Protein AF-A0A5J5R756-F1 (afdb_monomer_lite)

pLDDT: mean 70.23, std 14.63, range [37.06, 88.75]

InterPro domains:
  IPR011009 Protein kinase-like domain superfamily [SSF56112] (9-87)
  IPR047173 STE20-related kinase adapter protein alpha/beta-like [PTHR48014] (1-73)

Structure (mmCIF, N/CA/C/O backbone):
data_AF-A0A5J5R756-F1
#
_entry.id   AF-A0A5J5R756-F1
#
loop_
_atom_site.group_PDB
_atom_site.id
_atom_site.type_symbol
_atom_site.label_atom_id
_atom_site.label_alt_id
_atom_site.label_comp_id
_atom_site.label_asym_id
_atom_site.label_entity_id
_atom_site.label_seq_id
_atom_site.pdbx_PDB_ins_code
_atom_site.Cartn_x
_atom_site.Cartn_y
_atom_site.Cartn_z
_atom_site.occupancy
_atom_site.B_iso_or_equiv
_atom_site.auth_seq_id
_atom_site.auth_comp_id
_atom_site.auth_asym_id
_atom_site.auth_atom_id
_atom_site.pdbx_PDB_model_num
ATOM 1 N N . MET A 1 1 ? -15.795 -7.595 28.892 1.00 37.06 1 MET A N 1
ATOM 2 C CA . MET A 1 1 ? -15.750 -6.153 28.564 1.00 37.06 1 MET A CA 1
ATOM 3 C C . MET A 1 1 ? -14.310 -5.778 28.197 1.00 37.06 1 MET A C 1
ATOM 5 O O . MET A 1 1 ? -13.526 -5.530 29.096 1.00 37.06 1 MET A O 1
ATOM 9 N N . THR A 1 2 ? -13.913 -5.782 26.918 1.00 47.41 2 THR A N 1
ATOM 10 C CA . THR A 1 2 ? -12.568 -5.323 26.475 1.00 47.41 2 THR A CA 1
ATOM 11 C C . THR A 1 2 ? -12.695 -4.130 25.519 1.00 47.41 2 THR A C 1
ATOM 13 O O . THR A 1 2 ? -12.234 -4.131 24.377 1.00 47.41 2 THR A O 1
ATOM 16 N N . LEU A 1 3 ? -13.412 -3.096 25.968 1.00 51.88 3 LEU A N 1
ATOM 17 C CA . LEU A 1 3 ? -13.894 -1.995 25.125 1.00 51.88 3 LEU A CA 1
ATOM 18 C C . LEU A 1 3 ? -13.275 -0.627 25.464 1.00 51.88 3 LEU A C 1
ATOM 20 O O . LEU A 1 3 ? -13.924 0.388 25.262 1.00 51.88 3 LEU A O 1
ATOM 24 N N . GLN A 1 4 ? -12.022 -0.570 25.927 1.00 58.44 4 GLN A N 1
ATOM 25 C CA . GLN A 1 4 ? -11.338 0.709 26.199 1.00 58.44 4 GLN A CA 1
ATOM 26 C C . GLN A 1 4 ? -9.861 0.739 25.781 1.00 58.44 4 GLN A C 1
ATOM 28 O O . GLN A 1 4 ? -9.027 1.317 26.463 1.00 58.44 4 GLN A O 1
ATOM 33 N N . ASN A 1 5 ? -9.518 0.149 24.637 1.00 60.03 5 ASN A N 1
ATOM 34 C CA . ASN A 1 5 ? -8.223 0.447 24.025 1.00 60.03 5 ASN A CA 1
ATOM 35 C C . ASN A 1 5 ? -8.432 1.524 22.964 1.00 60.03 5 ASN A C 1
ATOM 37 O O . ASN A 1 5 ? -9.320 1.381 22.114 1.00 60.03 5 ASN A O 1
ATOM 41 N N . ALA A 1 6 ? -7.631 2.592 23.040 1.00 59.94 6 ALA A N 1
ATOM 42 C CA . ALA A 1 6 ? -7.483 3.551 21.954 1.00 59.94 6 ALA A CA 1
ATOM 43 C C . ALA A 1 6 ? -7.228 2.787 20.640 1.00 59.94 6 ALA A C 1
ATOM 45 O O . ALA A 1 6 ? -6.630 1.704 20.678 1.00 59.94 6 ALA A O 1
ATOM 46 N N . PRO A 1 7 ? -7.716 3.285 19.489 1.00 60.03 7 PRO A N 1
ATOM 47 C CA . PRO A 1 7 ? -7.461 2.629 18.215 1.00 60.03 7 PRO A CA 1
ATOM 48 C C . PRO A 1 7 ? -5.949 2.407 18.070 1.00 60.03 7 PRO A C 1
ATOM 50 O O . PRO A 1 7 ? -5.187 3.352 18.295 1.00 60.03 7 PRO A O 1
ATOM 53 N N . PRO A 1 8 ? -5.500 1.174 17.769 1.00 65.62 8 PRO A N 1
ATOM 54 C CA . PRO A 1 8 ? -4.085 0.903 17.580 1.00 65.62 8 PRO A CA 1
ATOM 55 C C . PRO A 1 8 ? -3.604 1.793 16.437 1.00 65.62 8 PRO A C 1
ATOM 57 O O . PRO A 1 8 ? -4.089 1.682 15.317 1.00 65.62 8 PRO A O 1
ATOM 60 N N . GLY A 1 9 ? -2.728 2.738 16.749 1.00 66.44 9 GLY A N 1
ATOM 61 C CA . GLY A 1 9 ? -2.198 3.705 15.800 1.00 66.44 9 GLY A CA 1
ATOM 62 C C . GLY A 1 9 ? -0.722 3.453 15.549 1.00 66.44 9 GLY A C 1
ATOM 63 O O . GLY A 1 9 ? -0.039 2.824 16.355 1.00 66.44 9 GLY A O 1
ATOM 64 N N . LEU A 1 10 ? -0.227 3.970 14.431 1.00 71.69 10 LEU A N 1
ATOM 65 C CA . LEU A 1 10 ? 1.208 4.079 14.210 1.00 71.69 10 LEU A CA 1
ATOM 66 C C . LEU A 1 10 ? 1.767 5.155 15.162 1.00 71.69 10 LEU A C 1
ATOM 68 O O . LEU A 1 10 ? 1.205 6.251 15.226 1.00 71.69 10 LEU A O 1
ATOM 72 N N . ASP A 1 11 ? 2.842 4.867 15.900 1.00 72.88 11 ASP A N 1
ATOM 73 C CA . ASP A 1 11 ? 3.472 5.846 16.796 1.00 72.88 11 ASP A CA 1
ATOM 74 C C . ASP A 1 11 ? 4.299 6.836 15.959 1.00 72.88 11 ASP A C 1
ATOM 76 O O . ASP A 1 11 ? 5.363 6.514 15.425 1.00 72.88 11 ASP A O 1
ATOM 80 N N . TYR A 1 12 ? 3.784 8.059 15.816 1.00 67.50 12 TYR A N 1
ATOM 81 C CA . TYR A 1 12 ? 4.378 9.088 14.964 1.00 67.50 12 TYR A CA 1
ATOM 82 C C . TYR A 1 12 ? 5.802 9.483 15.382 1.00 67.50 12 TYR A C 1
ATOM 84 O O . TYR A 1 12 ? 6.567 9.888 14.501 1.00 67.50 12 TYR A O 1
ATOM 92 N N . GLU A 1 13 ? 6.160 9.333 16.664 1.00 67.81 13 GLU A N 1
ATOM 93 C CA . GLU A 1 13 ? 7.483 9.684 17.189 1.00 67.81 13 GLU A CA 1
ATOM 94 C C . GLU A 1 13 ? 8.519 8.580 16.982 1.00 67.81 13 GLU A C 1
ATOM 96 O O . GLU A 1 13 ? 9.670 8.872 16.657 1.00 67.81 13 GLU A O 1
ATOM 101 N N . ARG A 1 14 ? 8.134 7.306 17.105 1.00 69.88 14 ARG A N 1
ATOM 102 C CA . ARG A 1 14 ? 9.069 6.192 16.860 1.00 69.88 14 ARG A CA 1
ATOM 103 C C . ARG A 1 14 ? 9.301 5.962 15.372 1.00 69.88 14 ARG A C 1
ATOM 105 O O . ARG A 1 14 ? 10.419 5.678 14.946 1.00 69.88 14 ARG A O 1
ATOM 112 N N . ASP A 1 15 ? 8.264 6.159 14.565 1.00 69.81 15 ASP A N 1
ATOM 113 C CA . ASP A 1 15 ? 8.251 5.753 13.166 1.00 69.81 15 ASP A CA 1
ATOM 114 C C . ASP A 1 15 ? 8.480 6.931 12.201 1.00 69.81 15 ASP A C 1
ATOM 116 O O . ASP A 1 15 ? 7.672 7.236 11.314 1.00 69.81 15 ASP A O 1
ATOM 120 N N . LYS A 1 16 ? 9.625 7.614 12.340 1.00 73.94 16 LYS A N 1
ATOM 121 C CA . LYS A 1 16 ? 10.044 8.733 11.458 1.00 73.94 16 LYS A CA 1
ATOM 122 C C . LYS A 1 16 ? 10.452 8.292 10.044 1.00 73.94 16 LYS A C 1
ATOM 124 O O . LYS A 1 16 ? 10.653 9.131 9.175 1.00 73.94 16 LYS A O 1
ATOM 129 N N . ARG A 1 17 ? 10.538 6.981 9.797 1.00 82.19 17 ARG A N 1
ATOM 130 C CA . ARG A 1 17 ? 10.943 6.391 8.507 1.00 82.19 17 ARG A CA 1
ATOM 131 C C . ARG A 1 17 ? 9.842 6.425 7.444 1.00 82.19 17 ARG A C 1
ATOM 133 O O . ARG A 1 17 ? 10.142 6.291 6.263 1.00 82.19 17 ARG A O 1
ATOM 140 N N . PHE A 1 18 ? 8.579 6.579 7.847 1.00 82.38 18 PHE A N 1
ATOM 141 C CA . PHE A 1 18 ? 7.455 6.557 6.913 1.00 82.38 18 PHE A CA 1
ATOM 142 C C . PHE A 1 18 ? 7.018 7.955 6.484 1.00 82.38 18 PHE A C 1
ATOM 144 O O . PHE A 1 18 ? 6.960 8.886 7.290 1.00 82.38 18 PHE A O 1
ATOM 151 N N . SER A 1 19 ? 6.627 8.072 5.214 1.00 87.25 19 SER A N 1
ATOM 152 C CA . SER A 1 19 ? 6.074 9.301 4.651 1.00 87.25 19 SER A CA 1
ATOM 153 C C . SER A 1 19 ? 4.720 9.649 5.272 1.00 87.25 19 SER A C 1
ATOM 155 O O . SER A 1 19 ? 3.941 8.773 5.653 1.00 87.25 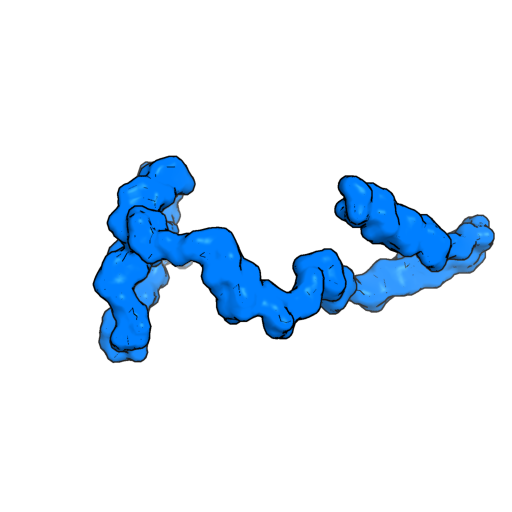19 SER A O 1
ATOM 157 N N . LYS A 1 20 ? 4.400 10.946 5.329 1.00 85.12 20 LYS A N 1
ATOM 158 C CA . LYS A 1 20 ? 3.121 11.445 5.860 1.00 85.12 20 LYS A CA 1
ATOM 159 C C . LYS A 1 20 ? 1.909 10.765 5.203 1.00 85.12 20 LYS A C 1
ATOM 161 O O . LYS A 1 20 ? 1.034 10.274 5.908 1.00 85.12 20 LYS A O 1
ATOM 166 N N . SER A 1 21 ? 1.915 10.635 3.874 1.00 86.88 21 SER A N 1
ATOM 167 C CA . SER A 1 21 ? 0.835 9.978 3.123 1.00 86.88 21 SER A CA 1
ATOM 168 C C . SER A 1 21 ? 0.661 8.494 3.464 1.00 86.88 21 SER A C 1
ATOM 170 O O . SER A 1 21 ? -0.455 7.982 3.394 1.00 86.88 21 SER A O 1
ATOM 172 N N . PHE A 1 22 ? 1.736 7.787 3.833 1.00 86.56 22 PHE A N 1
ATOM 173 C CA . PHE A 1 22 ? 1.634 6.401 4.294 1.00 86.56 22 PHE A CA 1
ATOM 174 C C . PHE A 1 22 ? 0.946 6.332 5.658 1.00 86.56 22 PHE A C 1
ATOM 176 O O . PHE A 1 22 ? 0.044 5.520 5.854 1.00 86.56 22 PHE A O 1
ATOM 183 N N . LYS A 1 23 ? 1.325 7.221 6.584 1.00 85.69 23 LYS A N 1
ATOM 184 C CA . LYS A 1 23 ? 0.722 7.278 7.922 1.00 85.69 23 LYS A CA 1
ATOM 185 C C . LYS A 1 23 ? -0.778 7.572 7.851 1.00 85.69 23 LYS A C 1
ATOM 187 O O . LYS A 1 23 ? -1.558 6.899 8.516 1.00 85.69 23 LYS A O 1
ATOM 192 N N . GLU A 1 24 ? -1.182 8.507 6.993 1.00 86.62 24 GLU A N 1
ATOM 193 C CA . GLU A 1 24 ? -2.594 8.840 6.749 1.00 86.62 24 GLU A CA 1
ATOM 194 C C . GLU A 1 24 ? -3.380 7.639 6.209 1.00 86.62 24 GLU A C 1
ATOM 196 O O . GLU A 1 24 ? -4.438 7.302 6.738 1.00 86.62 24 GLU A O 1
ATOM 201 N N . MET A 1 25 ? -2.832 6.925 5.222 1.00 88.62 25 MET A N 1
ATOM 202 C CA . MET A 1 25 ? -3.449 5.706 4.697 1.00 88.62 25 MET A CA 1
ATOM 203 C C . MET A 1 25 ? -3.641 4.654 5.803 1.00 88.62 25 MET A C 1
ATOM 205 O O . MET A 1 25 ? -4.741 4.126 5.963 1.00 88.62 25 MET A O 1
ATOM 209 N N . VAL A 1 26 ? -2.603 4.364 6.592 1.00 87.94 26 VAL A N 1
ATOM 210 C CA . VAL A 1 26 ? -2.675 3.372 7.677 1.00 87.94 26 VAL A CA 1
ATOM 211 C C . VAL A 1 26 ? -3.693 3.791 8.743 1.00 87.94 26 VAL A C 1
ATOM 213 O O . VAL A 1 26 ? -4.498 2.965 9.169 1.00 87.94 26 VAL A O 1
ATOM 216 N N . ALA A 1 27 ? -3.736 5.072 9.115 1.00 85.69 27 ALA A N 1
ATOM 217 C CA . ALA A 1 27 ? -4.701 5.593 10.081 1.00 85.69 27 ALA A CA 1
ATOM 218 C C . ALA A 1 27 ? -6.158 5.380 9.634 1.00 85.69 27 ALA A C 1
ATOM 220 O O . ALA A 1 27 ? -7.003 5.020 10.451 1.00 85.69 27 ALA A O 1
ATOM 221 N N . THR A 1 28 ? -6.456 5.520 8.336 1.00 84.94 28 THR A N 1
ATOM 222 C CA . THR A 1 28 ? -7.806 5.234 7.813 1.00 84.94 28 THR A CA 1
ATOM 223 C C . THR A 1 28 ? -8.173 3.747 7.857 1.00 84.94 28 THR A C 1
ATOM 225 O O . THR A 1 28 ? -9.350 3.405 7.973 1.00 84.94 28 THR A O 1
ATOM 228 N N . CYS A 1 29 ? -7.183 2.852 7.807 1.00 87.38 29 CYS A N 1
ATOM 229 C CA . CYS A 1 29 ? -7.389 1.407 7.911 1.00 87.38 29 CYS A CA 1
ATOM 230 C C . CYS A 1 29 ? -7.584 0.937 9.357 1.00 87.38 29 CYS A C 1
ATOM 232 O O . CYS A 1 29 ? -8.335 -0.011 9.586 1.00 87.38 29 CYS A O 1
ATOM 234 N N . LEU A 1 30 ? -6.919 1.580 10.321 1.00 84.69 30 LEU A N 1
ATOM 235 C CA . LEU A 1 30 ? -6.892 1.187 11.735 1.00 84.69 30 LEU A CA 1
ATOM 236 C C . LEU A 1 30 ? -8.065 1.769 12.544 1.00 84.69 30 LEU A C 1
ATOM 238 O O . LEU A 1 30 ? -7.929 2.168 13.700 1.00 84.69 30 LEU A O 1
ATOM 242 N N . VAL A 1 31 ? -9.252 1.794 11.937 1.00 82.38 31 VAL A N 1
ATOM 243 C CA . VAL A 1 31 ? -10.493 2.213 12.594 1.00 82.38 31 VAL A CA 1
ATOM 244 C C . VAL A 1 31 ? -11.217 0.982 13.138 1.00 82.38 31 VAL A C 1
ATOM 246 O O . VAL A 1 31 ? -11.521 0.052 12.394 1.00 82.38 31 VAL A O 1
ATOM 249 N N . LYS A 1 32 ? -11.516 0.985 14.444 1.00 78.19 32 LYS A N 1
ATOM 250 C CA . LYS A 1 32 ? -12.207 -0.122 15.134 1.00 78.19 32 LYS A CA 1
ATOM 251 C C . LYS A 1 32 ? -13.616 -0.376 14.589 1.00 78.19 32 LYS A C 1
ATOM 253 O O . LYS A 1 32 ? -14.058 -1.520 14.533 1.00 78.19 32 LYS A O 1
ATOM 258 N N . ASP A 1 33 ? -14.306 0.687 14.180 1.00 80.69 33 ASP A N 1
ATOM 259 C CA . ASP A 1 33 ? -15.658 0.609 13.630 1.00 80.69 33 ASP A CA 1
ATOM 260 C C . ASP A 1 33 ? -15.630 0.173 12.152 1.00 80.69 33 ASP A C 1
ATOM 262 O O . ASP A 1 33 ? -15.182 0.944 11.295 1.00 80.69 33 ASP A O 1
ATOM 266 N N . PRO A 1 34 ? -16.193 -0.996 11.792 1.00 80.50 34 PRO A N 1
ATOM 267 C CA . PRO A 1 34 ? -16.144 -1.499 10.418 1.00 80.50 34 PRO A CA 1
ATOM 268 C C . PRO A 1 34 ? -16.937 -0.630 9.433 1.00 80.50 34 PRO A C 1
ATOM 270 O O . PRO A 1 34 ? -16.592 -0.567 8.262 1.00 80.50 34 PRO A O 1
ATOM 273 N N . LYS A 1 35 ? -17.969 0.085 9.902 1.00 81.56 35 LYS A N 1
ATOM 274 C CA . LYS A 1 35 ? -18.775 0.999 9.071 1.00 81.56 35 LYS A CA 1
ATOM 275 C C . LYS A 1 35 ? -18.025 2.275 8.678 1.00 81.56 35 LYS A C 1
ATOM 277 O O . LYS A 1 35 ? -18.352 2.888 7.668 1.00 81.56 35 LYS A O 1
ATOM 282 N N . LYS A 1 36 ? -17.052 2.694 9.494 1.00 81.69 36 LYS A N 1
ATOM 283 C CA . LYS A 1 36 ? -16.212 3.873 9.237 1.00 81.69 36 LYS A CA 1
ATOM 284 C C . LYS A 1 36 ? -14.958 3.514 8.439 1.00 81.69 36 LYS A C 1
ATOM 286 O O . LYS A 1 36 ? -14.363 4.395 7.824 1.00 81.69 36 LYS A O 1
ATOM 291 N N . ARG A 1 37 ? -14.563 2.236 8.442 1.00 85.75 37 ARG A N 1
ATOM 292 C CA . ARG A 1 37 ? -13.447 1.728 7.648 1.00 85.75 37 ARG A CA 1
ATOM 293 C C . ARG A 1 37 ? -13.772 1.870 6.152 1.00 85.75 37 ARG A C 1
ATOM 295 O O . ARG A 1 37 ? -14.807 1.372 5.707 1.00 85.75 37 ARG A O 1
ATOM 302 N N . PRO A 1 38 ? -12.921 2.539 5.359 1.00 86.56 38 PRO A N 1
ATOM 303 C CA . PRO A 1 38 ? -13.159 2.690 3.932 1.00 86.56 38 PRO A CA 1
ATOM 304 C C . PRO A 1 38 ? -13.070 1.336 3.216 1.00 86.56 38 PRO A C 1
ATOM 306 O O . PRO A 1 38 ? -12.223 0.502 3.535 1.00 86.56 38 PRO A O 1
ATOM 309 N N . ALA A 1 39 ? -13.927 1.142 2.211 1.00 87.62 39 ALA A N 1
ATOM 310 C CA . ALA A 1 39 ? -13.796 0.035 1.268 1.00 87.62 39 ALA A CA 1
ATOM 311 C C . ALA A 1 39 ? -12.490 0.156 0.463 1.00 87.62 39 ALA A C 1
ATOM 313 O O . ALA A 1 39 ? -11.967 1.260 0.268 1.00 87.62 39 ALA A O 1
ATOM 314 N N . SER A 1 40 ? -11.994 -0.970 -0.053 1.00 88.06 40 SER A N 1
ATOM 315 C CA . SER A 1 40 ? -10.758 -1.044 -0.847 1.00 88.06 40 SER A CA 1
ATOM 316 C C . SER A 1 40 ? -10.751 -0.056 -2.016 1.00 88.06 40 SER A C 1
ATOM 318 O O . SER A 1 40 ? -9.758 0.630 -2.230 1.00 88.06 40 SER A O 1
ATOM 320 N N . GLU A 1 41 ? -11.879 0.117 -2.705 1.00 88.12 41 GLU A N 1
ATOM 321 C CA . GLU A 1 41 ? -12.019 1.070 -3.814 1.00 88.12 41 GLU A CA 1
ATOM 322 C C . GLU A 1 41 ? -11.735 2.524 -3.417 1.00 88.12 41 GLU A C 1
ATOM 324 O O . GLU A 1 41 ? -11.179 3.293 -4.201 1.00 88.12 41 GLU A O 1
ATOM 329 N N . LYS A 1 42 ? -12.123 2.924 -2.200 1.00 86.25 42 LYS A N 1
ATOM 330 C CA . LYS A 1 42 ? -11.855 4.271 -1.677 1.00 86.25 42 LYS A CA 1
ATOM 331 C C . LYS A 1 42 ? -10.409 4.393 -1.207 1.00 86.25 42 LYS A C 1
ATOM 333 O O . LYS A 1 42 ? -9.804 5.445 -1.394 1.00 86.25 42 LYS A O 1
ATOM 338 N N . LEU A 1 43 ? -9.850 3.317 -0.655 1.00 87.62 43 LEU A N 1
ATOM 339 C CA . LEU A 1 43 ? -8.458 3.264 -0.218 1.00 87.62 43 LEU A CA 1
ATOM 340 C C . LEU A 1 43 ? -7.485 3.395 -1.399 1.00 87.62 43 LEU A C 1
ATOM 342 O O . LEU A 1 43 ? -6.551 4.187 -1.335 1.00 87.62 43 LEU A O 1
ATOM 346 N N . LEU A 1 44 ? -7.736 2.682 -2.500 1.00 87.69 44 LEU A N 1
ATOM 347 C CA . LEU A 1 44 ? -6.888 2.697 -3.699 1.00 87.69 44 LEU A CA 1
ATOM 348 C C . LEU A 1 44 ? -6.857 4.064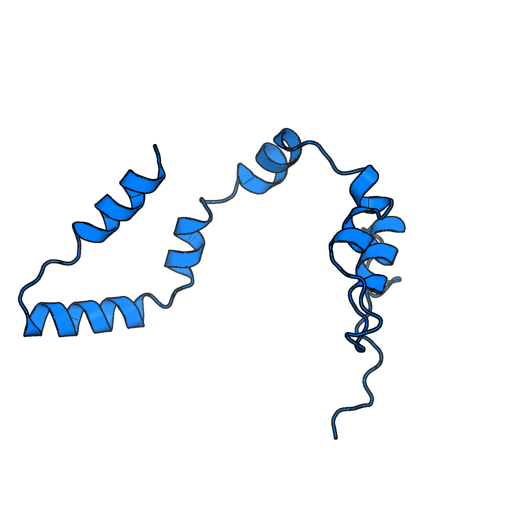 -4.401 1.00 87.69 44 LEU A C 1
ATOM 350 O O . LEU A 1 44 ? -5.911 4.368 -5.119 1.00 87.69 44 LEU A O 1
ATOM 354 N N . LYS A 1 45 ? -7.857 4.922 -4.163 1.00 88.25 45 LYS A N 1
ATOM 355 C CA . LYS A 1 45 ? -7.894 6.303 -4.676 1.00 88.25 45 LYS A CA 1
ATOM 356 C C . LYS A 1 45 ? -7.033 7.277 -3.858 1.00 88.25 45 LYS A C 1
ATOM 358 O O . LYS A 1 45 ? -6.858 8.425 -4.274 1.00 88.25 45 LYS A O 1
ATOM 363 N N . HIS A 1 46 ? -6.503 6.849 -2.709 1.00 88.75 46 HIS A N 1
ATOM 364 C CA . HIS A 1 46 ? -5.666 7.673 -1.841 1.00 88.75 46 HIS A CA 1
ATOM 365 C C . HIS A 1 46 ? -4.372 8.111 -2.546 1.00 88.75 46 HIS A C 1
ATOM 367 O O . HIS A 1 46 ? -3.795 7.377 -3.349 1.00 88.75 46 HIS A O 1
ATOM 373 N N . HIS A 1 47 ? -3.868 9.300 -2.204 1.00 86.44 47 HIS A N 1
ATOM 374 C CA . HIS A 1 47 ? -2.665 9.889 -2.809 1.00 86.44 47 HIS A CA 1
ATOM 375 C C . HIS A 1 47 ? -1.427 8.981 -2.724 1.00 86.44 47 HIS A C 1
ATOM 377 O O . HIS A 1 47 ? -0.572 9.011 -3.608 1.00 86.44 47 HIS A O 1
ATOM 383 N N . PHE A 1 48 ? -1.358 8.145 -1.683 1.00 87.44 48 PHE A N 1
ATOM 384 C CA . PHE A 1 48 ? -0.302 7.147 -1.514 1.00 87.44 48 PHE A CA 1
ATOM 385 C C . PHE A 1 48 ? -0.206 6.193 -2.715 1.00 87.44 48 PHE A C 1
ATOM 387 O O . PHE A 1 48 ? 0.880 5.993 -3.250 1.00 87.44 48 PHE A O 1
ATOM 394 N N . PHE A 1 49 ? -1.340 5.672 -3.190 1.00 86.75 49 PHE A N 1
ATOM 395 C CA . PHE A 1 49 ? -1.373 4.735 -4.314 1.00 86.75 49 PHE A CA 1
ATOM 396 C C . PHE A 1 49 ? -1.266 5.425 -5.676 1.00 86.75 49 PHE A C 1
ATOM 398 O O . PHE A 1 49 ? -0.813 4.805 -6.630 1.00 86.75 49 PHE A O 1
ATOM 405 N N . LYS A 1 50 ? -1.589 6.722 -5.774 1.00 84.44 50 LYS A N 1
ATOM 406 C CA . LYS A 1 50 ? -1.313 7.503 -6.994 1.00 84.44 50 LYS A CA 1
ATOM 407 C C . LYS A 1 50 ? 0.182 7.600 -7.308 1.00 84.44 50 LYS A C 1
ATOM 409 O O . LYS A 1 50 ? 0.550 7.717 -8.467 1.00 84.44 50 LYS A O 1
ATOM 414 N N . HIS A 1 51 ? 1.023 7.540 -6.277 1.00 82.06 51 HIS A N 1
ATOM 415 C CA . HIS A 1 51 ? 2.482 7.555 -6.393 1.00 82.06 51 HIS A CA 1
ATOM 416 C C . HIS A 1 51 ? 3.080 6.142 -6.306 1.00 82.06 51 HIS A C 1
ATOM 418 O O . HIS A 1 51 ? 4.272 5.990 -6.024 1.00 82.06 51 HIS A O 1
ATOM 424 N N . ALA A 1 52 ? 2.260 5.102 -6.497 1.00 82.38 52 ALA A N 1
ATOM 425 C CA . ALA A 1 52 ? 2.730 3.727 -6.471 1.00 82.38 52 ALA A CA 1
ATOM 426 C C . ALA A 1 52 ? 3.733 3.476 -7.604 1.00 82.38 52 ALA A C 1
ATOM 428 O O . ALA A 1 52 ? 3.632 4.027 -8.700 1.00 82.38 52 ALA A O 1
ATOM 429 N N . ARG A 1 53 ? 4.736 2.650 -7.305 1.00 82.69 53 ARG A N 1
ATOM 430 C CA . ARG A 1 53 ? 5.767 2.252 -8.267 1.00 82.69 53 ARG A CA 1
ATOM 431 C C . ARG A 1 53 ? 5.205 1.236 -9.263 1.00 82.69 53 ARG A C 1
ATOM 433 O O . ARG A 1 53 ? 4.199 0.587 -8.979 1.00 82.69 53 ARG A O 1
ATOM 440 N N . SER A 1 54 ? 5.854 1.119 -10.422 1.00 86.12 54 SER A N 1
ATOM 441 C CA . SER A 1 54 ? 5.458 0.163 -11.458 1.00 86.12 54 SER A CA 1
ATOM 442 C C . SER A 1 54 ? 5.577 -1.279 -10.967 1.00 86.12 54 SER A C 1
ATOM 444 O O . SER A 1 54 ? 6.286 -1.576 -10.002 1.00 86.12 54 SER A O 1
ATOM 446 N N . TYR A 1 55 ? 4.885 -2.176 -11.664 1.00 84.38 55 TYR A N 1
ATOM 447 C CA . TYR A 1 55 ? 4.959 -3.609 -11.411 1.00 84.38 55 TYR A CA 1
ATOM 448 C C . TYR A 1 55 ? 6.409 -4.114 -11.425 1.00 84.38 55 TYR A C 1
ATOM 450 O O . TYR A 1 55 ? 6.822 -4.787 -10.484 1.00 84.38 55 TYR A O 1
ATOM 458 N N . ASP A 1 56 ? 7.207 -3.689 -12.407 1.00 86.12 56 ASP A N 1
ATOM 459 C CA . ASP A 1 56 ? 8.607 -4.111 -12.549 1.00 86.12 56 ASP A CA 1
ATOM 460 C C . ASP A 1 56 ? 9.450 -3.744 -11.320 1.00 86.12 56 ASP A C 1
ATOM 462 O O . ASP A 1 56 ? 10.250 -4.542 -10.838 1.00 86.12 56 ASP A O 1
ATOM 466 N N . TYR A 1 57 ? 9.215 -2.562 -10.736 1.00 86.69 57 TYR A N 1
ATOM 467 C CA . TYR A 1 57 ? 9.894 -2.152 -9.507 1.00 86.69 57 TYR A CA 1
ATOM 468 C C . TYR A 1 57 ? 9.550 -3.072 -8.329 1.00 86.69 57 TYR A C 1
ATOM 470 O O . TYR A 1 57 ? 10.415 -3.374 -7.506 1.00 86.69 57 TYR A O 1
ATOM 478 N N . LEU A 1 58 ? 8.294 -3.514 -8.226 1.00 84.12 58 LEU A N 1
ATOM 479 C CA . LEU A 1 58 ? 7.860 -4.419 -7.162 1.00 84.12 58 LEU A CA 1
ATOM 480 C C . LEU A 1 58 ? 8.473 -5.808 -7.330 1.00 84.12 58 LEU A C 1
ATOM 482 O O . LEU A 1 58 ? 8.913 -6.381 -6.335 1.00 84.12 58 LEU A O 1
ATOM 486 N N . VAL A 1 59 ? 8.536 -6.321 -8.561 1.00 85.50 59 VAL A N 1
ATOM 487 C CA . VAL A 1 59 ? 9.179 -7.607 -8.858 1.00 85.50 59 VAL A CA 1
ATOM 488 C C . VAL A 1 59 ? 10.639 -7.561 -8.416 1.00 85.50 59 VAL A C 1
ATOM 490 O O . VAL A 1 59 ? 11.029 -8.328 -7.540 1.00 85.50 59 VAL A O 1
ATOM 493 N N . HIS A 1 60 ? 11.395 -6.569 -8.882 1.00 87.25 60 HIS A N 1
ATOM 494 C CA . HIS A 1 60 ? 12.821 -6.495 -8.575 1.00 87.25 60 HIS A CA 1
ATOM 495 C C . HIS A 1 60 ? 13.137 -6.182 -7.110 1.00 87.25 60 HIS A C 1
ATOM 497 O O . HIS A 1 60 ? 14.084 -6.712 -6.538 1.00 87.25 60 HIS A O 1
ATOM 503 N N . THR A 1 61 ? 12.345 -5.323 -6.465 1.00 84.88 61 THR A N 1
ATOM 504 C CA . THR A 1 61 ? 12.645 -4.882 -5.092 1.00 84.88 61 THR A CA 1
ATOM 505 C C . THR A 1 61 ? 12.139 -5.862 -4.039 1.00 84.88 61 THR A C 1
ATOM 507 O O . THR A 1 61 ? 12.750 -6.010 -2.983 1.00 84.88 61 THR A O 1
ATOM 510 N N . ILE A 1 62 ? 10.982 -6.482 -4.284 1.00 82.38 62 ILE A N 1
ATOM 511 C CA . ILE A 1 62 ? 10.299 -7.316 -3.294 1.00 82.38 62 ILE A CA 1
ATOM 512 C C . ILE A 1 62 ? 10.458 -8.791 -3.642 1.00 82.38 62 ILE A C 1
ATOM 514 O O . ILE A 1 62 ? 10.710 -9.572 -2.735 1.00 82.38 62 ILE A O 1
ATOM 518 N N . LEU A 1 63 ? 10.301 -9.193 -4.906 1.00 81.00 63 LEU A N 1
ATOM 519 C CA . LEU A 1 63 ? 10.186 -10.607 -5.277 1.00 81.00 63 LEU A CA 1
ATOM 520 C C . LEU A 1 63 ? 11.520 -11.276 -5.626 1.00 81.00 63 LEU A C 1
ATOM 522 O O . LEU A 1 63 ? 11.658 -12.459 -5.334 1.00 81.00 63 LEU A O 1
ATOM 526 N N . ASP A 1 64 ? 12.514 -10.553 -6.146 1.00 80.44 64 ASP A N 1
ATOM 527 C CA . ASP A 1 64 ? 13.790 -11.151 -6.595 1.00 80.44 64 ASP A CA 1
ATOM 528 C C . ASP A 1 64 ? 14.597 -11.845 -5.477 1.00 80.44 64 ASP A C 1
ATOM 530 O O . ASP A 1 64 ? 15.430 -12.705 -5.751 1.00 80.44 64 ASP A O 1
ATOM 534 N N . GLY A 1 65 ? 14.340 -11.523 -4.205 1.00 72.94 65 GLY A N 1
ATOM 535 C CA . GLY A 1 65 ? 14.970 -12.176 -3.046 1.00 72.94 65 GLY A CA 1
ATOM 536 C C . GLY A 1 65 ? 14.080 -13.188 -2.319 1.00 72.94 65 GLY A C 1
ATOM 537 O O . GLY A 1 65 ? 14.458 -13.720 -1.273 1.00 72.94 65 GLY A O 1
ATOM 538 N N . LEU A 1 66 ? 12.861 -13.413 -2.805 1.00 75.19 66 LEU A N 1
ATOM 539 C CA . LEU A 1 66 ? 11.831 -14.156 -2.099 1.00 75.19 66 LEU A CA 1
ATOM 540 C C . LEU A 1 66 ? 11.486 -15.441 -2.859 1.00 75.19 66 LEU A C 1
ATOM 542 O O . LEU A 1 66 ? 11.013 -15.394 -3.986 1.00 75.19 66 LEU A O 1
ATOM 546 N N . SER A 1 67 ? 11.639 -16.600 -2.200 1.00 70.88 67 SER A N 1
ATOM 547 C CA . SER A 1 67 ? 11.115 -17.877 -2.715 1.00 70.88 67 SER A CA 1
ATOM 548 C C . SER A 1 67 ? 9.643 -17.720 -3.117 1.00 70.88 67 SER A C 1
ATOM 550 O O . SER A 1 67 ? 8.912 -17.017 -2.401 1.00 70.88 67 SER A O 1
ATOM 552 N N . PRO A 1 68 ? 9.184 -18.360 -4.205 1.00 73.00 68 PRO A N 1
ATOM 553 C CA . PRO A 1 68 ? 7.823 -18.198 -4.703 1.00 73.00 68 PRO A CA 1
ATOM 554 C C . PRO A 1 68 ? 6.789 -18.484 -3.606 1.00 73.00 68 PRO A C 1
ATOM 556 O O . PRO A 1 68 ? 6.992 -19.329 -2.732 1.00 73.00 68 PRO A O 1
ATOM 559 N N . LEU A 1 69 ? 5.663 -17.760 -3.641 1.00 66.38 69 LEU A N 1
ATOM 560 C CA . LEU A 1 69 ? 4.636 -17.795 -2.587 1.00 66.38 69 LEU A CA 1
ATOM 561 C C . LEU A 1 69 ? 4.172 -19.221 -2.243 1.00 66.38 69 LEU A C 1
ATOM 563 O O . LEU A 1 69 ? 3.928 -19.506 -1.072 1.00 66.38 69 LEU A O 1
ATOM 567 N N . GLY A 1 70 ? 4.116 -20.117 -3.235 1.00 67.88 70 GLY A N 1
ATOM 568 C CA . GLY A 1 70 ? 3.757 -21.524 -3.040 1.00 67.88 70 GLY A CA 1
ATOM 569 C C . GLY A 1 70 ? 4.656 -22.241 -2.028 1.00 67.88 70 GLY A C 1
ATOM 570 O O . GLY A 1 70 ? 4.155 -22.863 -1.097 1.00 67.88 70 GLY A O 1
ATOM 571 N N . GLU A 1 71 ? 5.975 -22.078 -2.118 1.00 65.81 71 GLU A 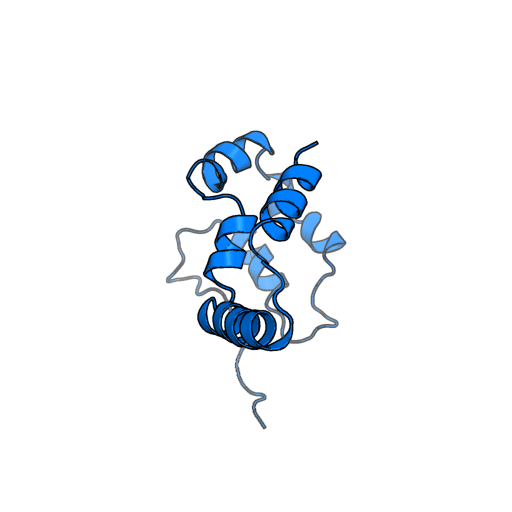N 1
ATOM 572 C CA . GLU A 1 71 ? 6.929 -22.756 -1.226 1.00 65.81 71 GLU A CA 1
ATOM 573 C C . GLU A 1 71 ? 6.853 -22.247 0.221 1.00 65.81 71 GLU A C 1
ATOM 575 O O . GLU A 1 71 ? 7.037 -23.005 1.174 1.00 65.81 71 GLU A O 1
ATOM 580 N N . ARG A 1 72 ? 6.521 -20.965 0.414 1.00 65.69 72 ARG A N 1
ATOM 581 C CA . ARG A 1 72 ? 6.364 -20.366 1.752 1.00 65.69 72 ARG A CA 1
ATOM 582 C C . ARG A 1 72 ? 5.156 -20.919 2.485 1.00 65.69 72 ARG A C 1
ATOM 584 O O . ARG A 1 72 ? 5.229 -21.174 3.684 1.00 65.69 72 ARG A O 1
ATOM 591 N N . LEU A 1 73 ? 4.053 -21.093 1.762 1.00 62.22 73 LEU A N 1
ATOM 592 C CA . LEU A 1 73 ? 2.822 -21.635 2.320 1.00 62.22 73 LEU A CA 1
ATOM 593 C C . LEU A 1 73 ? 2.984 -23.121 2.632 1.00 62.22 73 LEU A C 1
ATOM 595 O O . LEU A 1 73 ? 2.547 -23.557 3.692 1.00 62.22 73 LEU A O 1
ATOM 599 N N . LEU A 1 74 ? 3.698 -23.869 1.789 1.00 63.22 74 LEU A N 1
ATOM 600 C CA . LEU A 1 74 ? 4.039 -25.269 2.055 1.00 63.22 74 LEU A CA 1
ATOM 601 C C . LEU A 1 74 ? 4.943 -25.422 3.289 1.00 63.22 74 LEU A C 1
ATOM 603 O O . LEU A 1 74 ? 4.755 -26.348 4.070 1.00 63.22 74 LEU A O 1
ATOM 607 N N . LYS A 1 75 ? 5.868 -24.483 3.527 1.00 58.25 75 LYS A N 1
ATOM 608 C CA . LYS A 1 75 ? 6.732 -24.491 4.720 1.00 58.25 75 LYS A CA 1
ATOM 609 C C . LYS A 1 75 ? 6.011 -24.052 6.004 1.00 58.25 75 LYS A C 1
ATOM 611 O O . LYS A 1 75 ? 6.356 -24.528 7.082 1.00 58.25 75 LYS A O 1
ATOM 616 N N . ALA A 1 76 ? 5.032 -23.149 5.903 1.00 57.00 76 ALA A N 1
ATOM 617 C CA . ALA A 1 76 ? 4.231 -22.668 7.036 1.00 57.00 76 ALA A CA 1
ATOM 618 C C . ALA A 1 76 ? 3.068 -23.608 7.403 1.00 57.00 76 ALA A C 1
ATOM 620 O O . ALA A 1 76 ? 2.624 -23.640 8.552 1.00 57.00 76 ALA A O 1
ATOM 621 N N . SER A 1 77 ? 2.583 -24.389 6.438 1.00 54.22 77 SER A N 1
ATOM 622 C CA . SER A 1 77 ? 1.599 -25.443 6.664 1.00 54.22 77 SER A CA 1
ATOM 623 C C . SER A 1 77 ? 2.304 -26.599 7.338 1.00 54.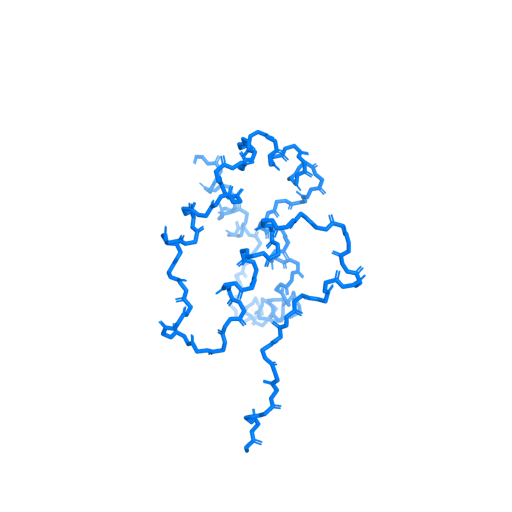22 77 SER A C 1
ATOM 625 O O . SER A 1 77 ? 2.921 -27.400 6.655 1.00 54.22 77 SER A O 1
ATOM 627 N N . CYS A 1 78 ? 2.249 -26.627 8.669 1.00 47.8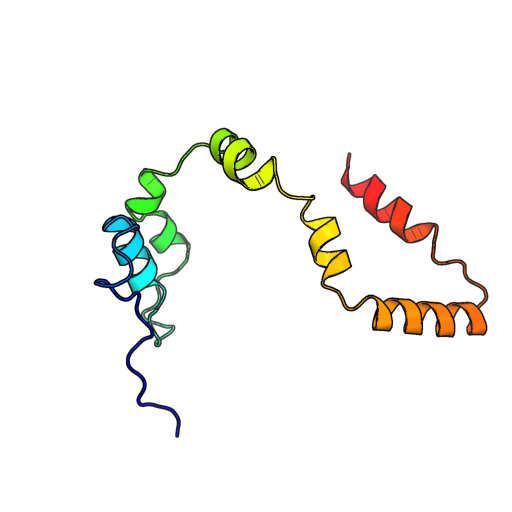1 78 CYS A N 1
ATOM 628 C CA . CYS A 1 78 ? 2.458 -27.770 9.556 1.00 47.81 78 CYS A CA 1
ATOM 629 C C . CYS A 1 78 ? 2.733 -29.104 8.817 1.00 47.81 78 CYS A C 1
ATOM 631 O O . CYS A 1 78 ? 1.886 -29.999 8.772 1.00 47.81 78 CYS A O 1
ATOM 633 N N . LEU A 1 79 ? 3.949 -29.236 8.268 1.00 54.38 79 LEU A N 1
ATOM 634 C CA . LEU A 1 79 ? 4.469 -30.452 7.657 1.00 54.38 79 LEU A CA 1
ATOM 635 C C . LEU A 1 79 ? 4.299 -31.669 8.577 1.00 54.38 79 LEU A C 1
ATOM 637 O O . LEU A 1 79 ? 4.016 -32.736 8.036 1.00 54.38 79 LEU A O 1
ATOM 641 N N . PRO A 1 80 ? 4.348 -31.573 9.931 1.00 57.31 80 PRO A N 1
ATOM 642 C CA . PRO A 1 80 ? 4.084 -32.755 10.737 1.00 57.31 80 PRO A CA 1
ATOM 643 C C . PRO A 1 80 ? 2.644 -33.260 10.611 1.00 57.31 80 PRO A C 1
ATOM 645 O O . PRO A 1 80 ? 2.468 -34.465 10.657 1.00 57.31 80 PRO A O 1
ATOM 648 N N . PHE A 1 81 ? 1.625 -32.418 10.391 1.00 55.34 81 PHE A N 1
ATOM 649 C CA . PHE A 1 81 ? 0.242 -32.908 10.270 1.00 55.34 81 PHE A CA 1
ATOM 650 C C . PHE A 1 81 ? -0.013 -33.559 8.904 1.00 55.34 81 PHE A C 1
ATOM 652 O O . PHE A 1 81 ? -0.614 -34.627 8.834 1.00 55.34 81 PHE A O 1
ATOM 659 N N . TYR A 1 82 ? 0.504 -32.968 7.821 1.00 57.03 82 TYR A N 1
ATOM 660 C CA . TYR A 1 82 ? 0.381 -33.535 6.473 1.00 57.03 82 TYR A CA 1
ATOM 661 C C . TYR A 1 82 ? 1.188 -34.837 6.316 1.00 57.03 82 TYR A C 1
ATOM 663 O O . TYR A 1 82 ? 0.689 -35.799 5.739 1.00 57.03 82 TYR A O 1
ATOM 671 N N . LEU A 1 83 ? 2.386 -34.922 6.911 1.00 58.53 83 LEU A N 1
ATOM 672 C CA . LEU A 1 83 ? 3.171 -36.162 6.951 1.00 58.53 83 LEU A CA 1
ATOM 673 C C . LEU A 1 83 ? 2.530 -37.233 7.847 1.00 58.53 83 LEU A C 1
ATOM 675 O O . LEU A 1 83 ? 2.579 -38.411 7.501 1.00 58.53 83 LEU A O 1
ATOM 679 N N . PHE A 1 84 ? 1.885 -36.856 8.959 1.00 61.75 84 PHE A N 1
ATOM 680 C CA . PHE A 1 84 ? 1.171 -37.815 9.813 1.00 61.75 84 PHE A CA 1
ATOM 681 C C . PHE A 1 84 ? -0.039 -38.416 9.090 1.00 61.75 84 PHE A C 1
ATOM 683 O O . PHE A 1 84 ? -0.231 -39.629 9.105 1.00 61.75 84 PHE A O 1
ATOM 690 N N . ILE A 1 85 ? -0.819 -37.580 8.396 1.00 63.00 85 ILE A N 1
ATOM 691 C CA . ILE A 1 85 ? -1.951 -38.027 7.579 1.00 63.00 85 ILE A CA 1
ATOM 692 C C . ILE A 1 85 ? -1.469 -38.866 6.386 1.00 63.00 85 ILE A C 1
ATOM 694 O O . ILE A 1 85 ? -2.049 -39.916 6.125 1.00 63.00 85 ILE A O 1
ATOM 698 N N . SER A 1 86 ? -0.374 -38.481 5.723 1.00 60.12 86 SER A N 1
ATOM 699 C CA . SER A 1 86 ? 0.222 -39.271 4.637 1.00 60.12 86 SER A CA 1
ATOM 700 C C . SER A 1 86 ? 0.711 -40.641 5.123 1.00 60.12 86 SER A C 1
ATOM 702 O O . SER A 1 86 ? 0.401 -41.652 4.503 1.00 60.12 86 SER A O 1
ATOM 704 N N . SER A 1 87 ? 1.365 -40.723 6.288 1.00 59.41 87 SER A N 1
ATOM 705 C C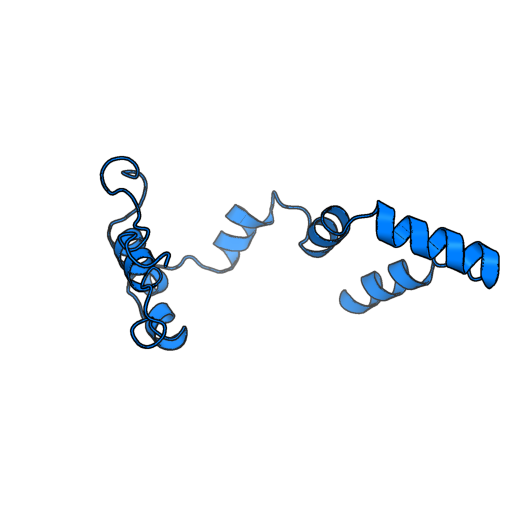A . SER A 1 87 ? 1.803 -42.001 6.869 1.00 59.41 87 SER A CA 1
ATOM 706 C C . SER A 1 87 ? 0.617 -42.916 7.207 1.00 59.41 87 SER A C 1
ATOM 708 O O . SER A 1 87 ? 0.607 -44.088 6.831 1.00 59.41 87 SER A O 1
ATOM 710 N N . VAL A 1 88 ? -0.445 -42.378 7.823 1.00 61.81 88 VAL A N 1
ATOM 711 C CA . VAL A 1 88 ? -1.650 -43.152 8.180 1.00 61.81 88 VAL A CA 1
ATOM 712 C C . VAL A 1 88 ? -2.446 -43.598 6.944 1.00 61.81 88 VAL A C 1
ATOM 714 O O . VAL A 1 88 ? -2.951 -44.721 6.923 1.00 61.81 88 VAL A O 1
ATOM 717 N N . ILE A 1 89 ? -2.543 -42.770 5.900 1.00 60.88 89 ILE A N 1
ATOM 718 C CA . ILE A 1 89 ? -3.240 -43.121 4.649 1.00 60.88 89 ILE A CA 1
ATOM 719 C C . ILE A 1 89 ? -2.416 -44.118 3.819 1.00 60.88 89 ILE A C 1
ATOM 721 O O . ILE A 1 89 ? -2.976 -45.092 3.315 1.00 60.88 89 ILE A O 1
ATOM 725 N N . CYS A 1 90 ? -1.095 -43.947 3.732 1.00 57.31 90 CYS A N 1
ATOM 726 C CA . CYS A 1 90 ? -0.207 -44.834 2.976 1.00 57.31 90 CYS A CA 1
ATOM 727 C C . CYS A 1 90 ? -0.168 -46.251 3.586 1.00 57.31 90 CYS A C 1
ATOM 729 O O . CYS A 1 90 ? -0.278 -47.237 2.860 1.00 57.31 90 CYS A O 1
ATOM 731 N N . LEU A 1 91 ? -0.164 -46.367 4.922 1.00 58.28 91 LEU A N 1
ATOM 732 C CA . LEU A 1 91 ? -0.272 -47.649 5.639 1.00 58.28 91 LEU A CA 1
ATOM 733 C C . LEU A 1 91 ? -1.655 -48.316 5.522 1.00 58.28 91 LEU A C 1
ATOM 735 O O . LEU A 1 91 ? -1.757 -49.533 5.662 1.00 58.28 91 LEU A O 1
ATOM 739 N N . ARG A 1 92 ? -2.728 -47.547 5.293 1.00 57.91 92 ARG A N 1
ATOM 740 C CA . ARG A 1 92 ? -4.105 -48.070 5.253 1.00 57.91 92 ARG A CA 1
ATOM 741 C C . ARG A 1 92 ? -4.605 -48.381 3.841 1.00 57.91 92 ARG A C 1
ATOM 743 O O . ARG A 1 92 ? -5.491 -49.221 3.722 1.00 57.91 92 ARG A O 1
ATOM 750 N N . TRP A 1 93 ? -4.080 -47.713 2.811 1.00 54.94 93 TRP A N 1
ATOM 751 C CA . TRP A 1 93 ? -4.566 -47.814 1.425 1.00 54.94 93 TRP A CA 1
ATOM 752 C C . TRP A 1 93 ? -3.477 -48.063 0.366 1.00 54.94 93 TRP A C 1
ATOM 754 O O . TRP A 1 93 ? -3.830 -48.299 -0.783 1.00 54.94 93 TRP A O 1
ATOM 764 N N . GLY A 1 94 ? -2.181 -48.062 0.703 1.00 52.59 94 GLY A N 1
ATOM 765 C CA . GLY A 1 94 ? -1.118 -48.403 -0.256 1.00 52.59 94 GLY A CA 1
ATOM 766 C C . GLY A 1 94 ? -1.020 -47.457 -1.463 1.00 52.59 94 GLY A C 1
ATOM 767 O O . GLY A 1 94 ? -0.675 -47.897 -2.555 1.00 52.59 94 GLY A O 1
ATOM 768 N N . ILE A 1 95 ? -1.349 -46.172 -1.286 1.00 57.41 95 ILE A N 1
ATOM 769 C CA . ILE A 1 95 ? -1.295 -45.145 -2.339 1.00 57.41 95 ILE A CA 1
ATOM 770 C C . ILE A 1 95 ? -0.084 -44.240 -2.089 1.00 57.41 95 ILE A C 1
ATOM 772 O O . ILE A 1 95 ? 0.069 -43.677 -1.006 1.00 57.41 95 ILE A O 1
ATOM 776 N N . ASN A 1 96 ? 0.779 -44.109 -3.097 1.00 54.78 96 ASN A N 1
ATOM 777 C CA . ASN A 1 96 ? 2.022 -43.343 -3.050 1.00 54.78 96 ASN A CA 1
ATOM 778 C C . ASN A 1 96 ? 1.743 -41.864 -3.408 1.00 54.78 96 ASN A C 1
ATOM 780 O O . ASN A 1 96 ? 1.573 -41.528 -4.574 1.00 54.78 96 ASN A O 1
ATOM 784 N N . VAL A 1 97 ? 1.650 -40.990 -2.398 1.00 54.06 97 VAL A N 1
ATOM 785 C CA . VAL A 1 97 ? 1.226 -39.567 -2.498 1.00 54.06 97 VAL A CA 1
ATOM 786 C C . VAL A 1 97 ? 2.350 -38.631 -2.998 1.00 54.06 97 VAL A C 1
ATOM 788 O O . VAL A 1 97 ? 2.255 -37.413 -2.895 1.00 54.06 97 VAL A O 1
ATOM 791 N N . GLU A 1 98 ? 3.447 -39.155 -3.545 1.00 52.34 98 GLU A N 1
ATOM 792 C CA . GLU A 1 98 ? 4.568 -38.314 -3.998 1.00 52.34 98 GLU A CA 1
ATOM 793 C C . GLU A 1 98 ? 4.403 -37.818 -5.452 1.00 52.34 98 GLU A C 1
ATOM 795 O O . GLU A 1 98 ? 4.940 -36.775 -5.821 1.00 52.34 98 GLU A O 1
ATOM 800 N N . SER A 1 99 ? 3.600 -38.499 -6.279 1.00 51.41 99 SER A N 1
ATOM 801 C CA . SER A 1 99 ? 3.423 -38.154 -7.701 1.00 51.41 99 SER A CA 1
ATOM 802 C C . SER A 1 99 ? 2.368 -37.075 -7.979 1.00 51.41 99 SER A C 1
ATOM 804 O O . SER A 1 99 ? 2.520 -36.306 -8.931 1.00 51.41 99 SER A O 1
ATOM 806 N N . ASP A 1 100 ? 1.324 -36.956 -7.154 1.00 48.09 100 ASP A N 1
ATOM 807 C CA . ASP A 1 100 ? 0.198 -36.048 -7.446 1.00 48.09 100 ASP A CA 1
ATOM 808 C C . ASP A 1 100 ? 0.511 -34.579 -7.129 1.00 48.09 100 ASP A C 1
ATOM 810 O O . ASP A 1 100 ? 0.027 -33.659 -7.794 1.00 48.09 100 ASP A O 1
ATOM 814 N N . LEU A 1 101 ? 1.384 -34.334 -6.151 1.00 52.53 101 LEU A N 1
ATOM 815 C CA . LEU A 1 101 ? 1.754 -32.981 -5.733 1.00 52.53 101 LEU A CA 1
ATOM 816 C C . LEU A 1 101 ? 2.686 -32.303 -6.753 1.00 52.53 101 LEU A C 1
ATOM 818 O O . LEU A 1 101 ? 2.583 -31.099 -6.987 1.00 52.53 101 LEU A O 1
ATOM 822 N N . VAL A 1 102 ? 3.538 -33.083 -7.430 1.00 55.56 102 VAL A N 1
ATOM 823 C CA . VAL A 1 102 ? 4.412 -32.601 -8.515 1.00 55.56 102 VAL A CA 1
ATOM 824 C C . VAL A 1 102 ? 3.610 -32.293 -9.786 1.00 55.56 102 VAL A C 1
ATOM 826 O O . VAL A 1 102 ? 3.915 -31.321 -10.486 1.00 55.56 102 VAL A O 1
ATOM 829 N N . SER A 1 103 ? 2.543 -33.056 -10.056 1.00 51.75 103 SER A N 1
ATOM 830 C CA . SER A 1 103 ? 1.624 -32.791 -11.170 1.00 51.75 103 SER A CA 1
ATOM 831 C C . SER A 1 103 ? 0.824 -31.499 -10.953 1.00 51.75 103 SER A C 1
ATOM 833 O O . SER A 1 103 ? 0.820 -30.632 -11.827 1.00 51.75 103 SER A O 1
ATOM 835 N N . TYR A 1 104 ? 0.265 -31.289 -9.754 1.00 53.00 104 TYR A N 1
ATOM 836 C CA . TYR A 1 104 ? -0.479 -30.065 -9.424 1.00 53.00 104 TYR A CA 1
ATOM 837 C C . TYR A 1 104 ? 0.378 -28.787 -9.512 1.00 53.00 104 TYR A C 1
ATOM 839 O O . TYR A 1 104 ? -0.113 -27.722 -9.887 1.00 53.00 104 TYR A O 1
ATOM 847 N N . ILE A 1 105 ? 1.674 -28.878 -9.193 1.00 50.16 105 ILE A N 1
ATOM 848 C CA . ILE A 1 105 ? 2.603 -27.742 -9.290 1.00 50.16 105 ILE A CA 1
ATOM 849 C C . ILE A 1 105 ? 3.036 -27.477 -10.744 1.00 50.16 105 ILE A C 1
ATOM 851 O O . ILE A 1 105 ? 3.268 -26.320 -11.098 1.00 50.16 105 ILE A O 1
ATOM 855 N N . SER A 1 106 ? 3.114 -28.503 -11.599 1.00 52.28 106 SER A N 1
ATOM 856 C CA . SER A 1 106 ? 3.486 -28.331 -13.014 1.00 52.28 106 SER A CA 1
ATOM 857 C C . SER A 1 106 ? 2.339 -27.800 -13.880 1.00 52.28 106 SER A C 1
ATOM 859 O O . SER A 1 106 ? 2.592 -27.004 -14.780 1.00 52.28 106 SER A O 1
ATOM 861 N N . ASP A 1 107 ? 1.089 -28.162 -13.582 1.00 43.69 107 ASP A N 1
ATOM 862 C CA . ASP A 1 107 ? -0.090 -27.746 -14.363 1.00 43.69 107 ASP A CA 1
ATOM 863 C C . ASP A 1 107 ? -0.382 -26.234 -14.255 1.00 43.69 107 ASP A C 1
ATOM 865 O O . ASP A 1 107 ? -0.810 -25.590 -15.207 1.00 43.69 107 ASP A O 1
ATOM 869 N N . LYS A 1 108 ? -0.039 -25.608 -13.121 1.00 48.56 108 LYS A N 1
ATOM 870 C CA . LYS A 1 108 ? -0.214 -24.159 -12.892 1.00 48.56 108 LYS A CA 1
ATOM 871 C C . LYS A 1 108 ? 0.901 -23.276 -13.476 1.00 48.56 108 LYS A C 1
ATOM 873 O O . LYS A 1 108 ? 0.906 -22.072 -13.211 1.00 48.56 108 LYS A O 1
ATOM 878 N N . ARG A 1 109 ? 1.853 -23.853 -14.222 1.00 47.22 109 ARG A N 1
ATOM 879 C CA . ARG A 1 109 ? 2.979 -23.144 -14.862 1.00 47.22 109 ARG A CA 1
ATOM 880 C C . ARG A 1 109 ? 2.832 -23.015 -16.394 1.00 47.22 109 ARG A C 1
ATOM 882 O O . ARG A 1 109 ? 3.784 -22.567 -17.027 1.00 47.22 109 ARG A O 1
ATOM 889 N N . SER A 1 110 ? 1.680 -23.356 -16.988 1.00 38.62 110 SER A N 1
ATOM 890 C CA . SER A 1 110 ? 1.379 -23.064 -18.405 1.00 38.62 110 SER A CA 1
ATOM 891 C C . SER A 1 110 ? 0.397 -21.915 -18.593 1.00 38.62 110 SER A C 1
ATOM 893 O O . SER A 1 110 ? -0.423 -21.664 -17.683 1.00 38.62 110 SER A O 1
#

Foldseek 3Di:
DPPDDDQDADDCVVPVVDDPQVRVLVVLQSDPDPVSRDDPVVSCPGPVNVPDDDPVCCCVVPPVPDDPPVVVVVVVPPPVVVVVVVVVCCVVPVDDPPPVVVVVVVVVPD

Radius of gyration: 22.29 Å; chains: 1; bounding box: 34×60×47 Å

Organism: Gossypium barbadense (NCBI:txid3634)

Sequence (110 aa):
MTLQNAPPGLDYERDKRFSKSFKEMVATCLVKDPKKRPASEKLLKHHFFKHARSYDYLVHTILDGLSPLGERLLKASCLPFYLFISSVICLRWGINVESDLVSYISDKRS

Secondary structure (DSSP, 8-state):
----PPP----TTT-TTS-HHHHHHHHHH--S-TTTSPPHHHHHTSHHHHTPPPHHHHIIIIITTS--HHHHHHHHS-HHHHHHHHHHHHHHH---TTHHHHHHHHHTT-